Protein AF-A0A966WRR0-F1 (afdb_monomer_lite)

pLDDT: mean 92.52, std 10.16, range [35.38, 98.44]

Secondary structure (DSSP, 8-state):
-PPPHHHHHHHHHHHIIIIIHHHS-TT-HHHHHHHHHHHHHHHHHHHHHHHHHHHHHHHHHHHHHHHTT----BSHHHHHHHHHHHHHHHSPPSSHHHHHHHHHHHHHHHHHHHHHHB-HHHHHHHHHHHHHTT-

Sequence (135 aa):
MSPDFDLRLDSMRRAMTNVVLPAIDPADSLAIEQASLVVAHLSMMLQQWDRIGDYARLCVAELGAVVARLDPRGGPLTLAAANDLCATMAAPAASPNKAFRNAMAALEELVRAAEVDGDRAFRTDLRREVLLHAN

Structure (mmCIF, N/CA/C/O backbone):
data_AF-A0A966WRR0-F1
#
_entry.id   AF-A0A966WRR0-F1
#
loop_
_atom_site.group_PDB
_atom_site.id
_atom_site.type_symbol
_atom_site.label_atom_id
_atom_site.label_alt_id
_atom_site.label_comp_id
_atom_site.label_asym_id
_atom_site.label_entity_id
_atom_site.label_seq_id
_atom_site.pdbx_PDB_ins_code
_atom_site.Cartn_x
_atom_site.Cartn_y
_atom_site.Cartn_z
_atom_site.occupancy
_atom_site.B_iso_or_equiv
_atom_site.auth_seq_id
_atom_site.auth_comp_id
_atom_site.auth_asym_id
_atom_site.auth_atom_id
_atom_site.pdbx_PDB_model_num
ATOM 1 N N . MET A 1 1 ? -10.845 22.656 9.619 1.00 43.41 1 MET A N 1
ATOM 2 C CA . MET A 1 1 ? -10.021 21.898 10.582 1.00 43.41 1 MET A CA 1
ATOM 3 C C . MET A 1 1 ? -10.656 20.537 10.776 1.00 43.41 1 MET A C 1
ATOM 5 O O . MET A 1 1 ? -11.614 20.425 11.528 1.00 43.41 1 MET A O 1
ATOM 9 N N . SER A 1 2 ? -10.185 19.528 10.051 1.00 47.88 2 SER A N 1
ATOM 10 C CA . SER A 1 2 ? -10.576 18.150 10.345 1.00 47.88 2 SER A CA 1
ATOM 11 C C . SER A 1 2 ? -9.720 17.682 11.522 1.00 47.88 2 SER A C 1
ATOM 13 O O . SER A 1 2 ? -8.503 17.843 11.436 1.00 47.88 2 SER A O 1
ATOM 15 N N . PRO A 1 3 ? -10.311 17.193 12.627 1.00 69.56 3 PRO A N 1
ATOM 16 C CA . PRO A 1 3 ? -9.533 16.676 13.744 1.00 69.56 3 PRO A CA 1
ATOM 17 C C . PRO A 1 3 ? -8.618 15.551 13.266 1.00 69.56 3 PRO A C 1
ATOM 19 O O . PRO A 1 3 ? -8.991 14.790 12.364 1.00 69.56 3 PRO A O 1
ATOM 22 N N . ASP A 1 4 ? -7.432 15.483 13.869 1.00 81.81 4 ASP A N 1
ATOM 23 C CA . ASP A 1 4 ? -6.428 14.478 13.537 1.00 81.81 4 ASP A CA 1
ATOM 24 C C . ASP A 1 4 ? -7.016 13.067 13.678 1.00 81.81 4 ASP A C 1
ATOM 26 O O . ASP A 1 4 ? -7.890 12.818 14.517 1.00 81.81 4 ASP A O 1
ATOM 30 N N . PHE A 1 5 ? -6.591 12.151 12.816 1.00 84.88 5 PHE A N 1
ATOM 31 C CA . PHE A 1 5 ? -7.189 10.824 12.722 1.00 84.88 5 PHE A CA 1
ATOM 32 C C . PHE A 1 5 ? -7.017 10.035 14.026 1.00 84.88 5 PHE A C 1
ATOM 34 O O . PHE A 1 5 ? -7.968 9.389 14.469 1.00 84.88 5 PHE A O 1
ATOM 41 N N . ASP A 1 6 ? -5.880 10.202 14.704 1.00 87.75 6 ASP A N 1
ATOM 42 C CA . ASP A 1 6 ? -5.616 9.616 16.022 1.00 87.75 6 ASP A CA 1
ATOM 43 C C . ASP A 1 6 ? -6.605 10.105 17.073 1.00 87.75 6 ASP A C 1
ATOM 45 O O . ASP A 1 6 ? -7.183 9.317 17.822 1.00 87.75 6 ASP A O 1
ATOM 49 N N . LEU A 1 7 ? -6.881 11.410 17.081 1.00 89.81 7 LEU A N 1
ATOM 50 C CA . LEU A 1 7 ? -7.850 11.995 18.000 1.00 89.81 7 LEU A CA 1
ATOM 51 C C . LEU A 1 7 ? -9.261 11.456 17.733 1.00 89.81 7 LEU A C 1
ATOM 53 O O . LEU A 1 7 ? -10.021 11.205 18.669 1.00 89.81 7 LEU A O 1
ATOM 57 N N . ARG A 1 8 ? -9.617 11.248 16.460 1.00 92.94 8 ARG A N 1
ATOM 58 C CA . ARG A 1 8 ? -10.909 10.661 16.079 1.00 92.94 8 ARG A CA 1
ATOM 59 C C . ARG A 1 8 ? -11.014 9.204 16.526 1.00 92.94 8 ARG A C 1
ATOM 61 O O . ARG A 1 8 ? -12.045 8.834 17.085 1.00 92.94 8 ARG A O 1
ATOM 68 N N . LEU A 1 9 ? -9.980 8.392 16.304 1.00 94.00 9 LEU A N 1
ATOM 69 C CA . LEU A 1 9 ? -9.956 6.992 16.731 1.00 94.00 9 LEU A CA 1
ATOM 70 C C . LEU A 1 9 ? -9.969 6.854 18.258 1.00 94.00 9 LEU A C 1
ATOM 72 O O . LEU A 1 9 ? -10.742 6.052 18.782 1.00 94.00 9 LEU A O 1
ATOM 76 N N . ASP A 1 10 ? -9.186 7.656 18.985 1.00 94.50 10 ASP A N 1
ATOM 77 C CA . ASP A 1 10 ? -9.193 7.634 20.453 1.00 94.50 10 ASP A CA 1
ATOM 78 C C . ASP A 1 10 ? -10.541 8.103 21.011 1.00 94.50 10 ASP A C 1
ATOM 80 O O . ASP A 1 10 ? -11.066 7.502 21.948 1.00 94.50 10 ASP A O 1
ATOM 84 N N . SER A 1 11 ? -11.164 9.111 20.392 1.00 96.06 11 SER A N 1
ATOM 85 C CA . SER A 1 11 ? -12.521 9.538 20.744 1.00 96.06 11 SER A CA 1
ATOM 86 C C . SER A 1 11 ? -13.545 8.413 20.548 1.00 96.06 11 SER A C 1
ATOM 88 O O . SER A 1 11 ? -14.317 8.134 21.467 1.00 96.06 11 SER A O 1
ATOM 90 N N . MET A 1 12 ? -13.513 7.715 19.405 1.00 97.50 12 MET A N 1
ATOM 91 C CA . MET A 1 12 ? -14.378 6.555 19.145 1.00 97.50 12 MET A CA 1
ATOM 92 C C . MET A 1 12 ? -14.143 5.434 20.161 1.00 97.50 12 MET A C 1
ATOM 94 O O . MET A 1 12 ? -15.101 4.892 20.712 1.00 97.50 12 MET A O 1
ATOM 98 N N . ARG A 1 13 ? -12.879 5.122 20.471 1.00 97.38 13 ARG A N 1
ATOM 99 C CA . ARG A 1 13 ? -12.519 4.107 21.470 1.00 97.38 13 ARG A CA 1
ATOM 100 C C . ARG A 1 13 ? -13.071 4.467 22.849 1.00 97.38 13 ARG A C 1
ATOM 102 O O . ARG A 1 13 ? -13.704 3.630 23.482 1.00 97.38 13 ARG A O 1
ATOM 109 N N . ARG A 1 14 ? -12.897 5.716 23.296 1.00 97.38 14 ARG A N 1
ATOM 110 C CA . ARG A 1 14 ? -13.445 6.198 24.576 1.00 97.38 14 ARG A CA 1
ATOM 111 C C . ARG A 1 14 ? -14.967 6.150 24.605 1.00 97.38 14 ARG A C 1
ATOM 113 O O . ARG A 1 14 ? -15.520 5.750 25.621 1.00 97.38 14 ARG A O 1
ATOM 120 N N . ALA A 1 15 ? -15.641 6.534 23.522 1.00 98.25 15 ALA A N 1
ATOM 121 C CA . ALA A 1 15 ? -17.097 6.438 23.436 1.00 98.25 15 ALA A CA 1
ATOM 122 C C . ALA A 1 15 ? -17.562 4.979 23.572 1.00 98.25 15 ALA A C 1
ATOM 124 O O . ALA A 1 15 ? -18.466 4.691 24.356 1.00 98.25 15 ALA A O 1
ATOM 125 N N . MET A 1 16 ? -16.892 4.049 22.888 1.00 98.19 16 MET A N 1
ATOM 126 C CA . MET A 1 16 ? -17.193 2.624 23.002 1.00 98.19 16 MET A CA 1
ATOM 127 C C . MET A 1 16 ? -16.968 2.094 24.422 1.00 98.19 16 MET A C 1
ATOM 129 O O . MET A 1 16 ? -17.849 1.443 24.968 1.00 98.19 16 MET A O 1
ATOM 133 N N . THR A 1 17 ? -15.827 2.398 25.044 1.00 97.56 17 THR A N 1
ATOM 134 C CA . THR A 1 17 ? -15.473 1.886 26.379 1.00 97.56 17 THR A CA 1
ATOM 135 C C . THR A 1 17 ? -16.280 2.524 27.508 1.00 97.56 17 THR A C 1
ATOM 137 O O . THR A 1 17 ? -16.666 1.831 28.443 1.00 97.56 17 THR A O 1
ATOM 140 N N . ASN A 1 18 ? -16.530 3.832 27.441 1.00 98.06 18 ASN A N 1
ATOM 141 C CA . ASN A 1 18 ? -17.080 4.587 28.569 1.00 98.06 18 ASN A CA 1
ATOM 142 C C . ASN A 1 18 ? -18.591 4.810 28.473 1.00 98.06 18 ASN A C 1
ATOM 144 O O . ASN A 1 18 ? -19.203 5.159 29.477 1.00 98.06 18 ASN A O 1
ATOM 148 N N . VAL A 1 19 ? -19.181 4.675 27.281 1.00 98.12 19 VAL A N 1
ATOM 149 C CA . VAL A 1 19 ? -20.605 4.970 27.054 1.00 98.12 19 VAL A CA 1
ATOM 150 C C . VAL A 1 19 ? -21.334 3.763 26.488 1.00 98.12 19 VAL A C 1
ATOM 152 O O . VAL A 1 19 ? -22.317 3.333 27.076 1.00 98.12 19 VAL A O 1
ATOM 155 N N . VAL A 1 20 ? -20.859 3.201 25.374 1.0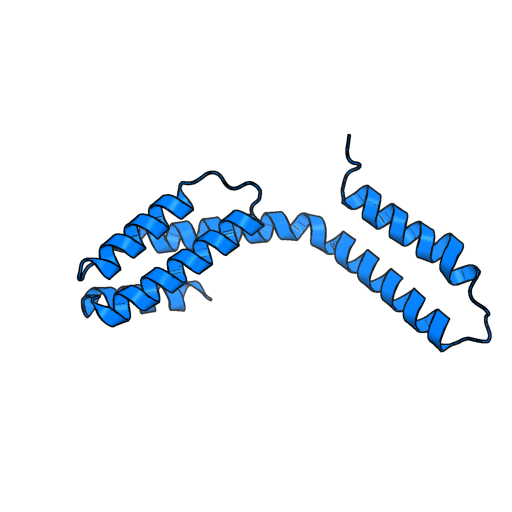0 97.88 20 VAL A N 1
ATOM 156 C CA . VAL A 1 20 ? -21.597 2.137 24.675 1.00 97.88 20 VAL A CA 1
ATOM 157 C C . VAL A 1 20 ? -21.536 0.825 25.446 1.00 97.88 20 VAL A C 1
ATOM 159 O O . VAL A 1 20 ? -22.579 0.310 25.820 1.00 97.88 20 VAL A O 1
ATOM 162 N N . LEU A 1 21 ? -20.337 0.306 25.728 1.00 97.19 21 LEU A N 1
ATOM 163 C CA . LEU A 1 21 ? -20.158 -0.980 26.404 1.00 97.19 21 LEU A CA 1
ATOM 164 C C . LEU A 1 21 ? -20.870 -1.031 27.774 1.00 97.19 21 LEU A C 1
ATOM 166 O O . LEU A 1 21 ? -21.563 -2.013 28.019 1.00 97.19 21 LEU A O 1
ATOM 170 N N . PRO A 1 22 ? -20.800 0.007 28.638 1.00 97.81 22 PRO A N 1
ATOM 171 C CA . PRO A 1 22 ? -21.520 0.005 29.915 1.00 97.81 22 PRO A CA 1
ATOM 172 C C . PRO A 1 22 ? -23.046 0.122 29.789 1.00 97.81 22 PRO A C 1
ATOM 174 O O . PRO A 1 22 ? -23.747 -0.153 30.757 1.00 97.81 22 PRO A O 1
ATOM 177 N N . ALA A 1 23 ? -23.560 0.570 28.639 1.00 98.12 23 ALA A N 1
ATOM 178 C CA . ALA A 1 23 ? -24.994 0.717 28.391 1.00 98.12 23 ALA A CA 1
ATOM 179 C C . ALA A 1 23 ? -25.640 -0.541 27.781 1.00 98.12 23 ALA A C 1
ATOM 181 O O . ALA A 1 23 ? -26.862 -0.577 27.635 1.00 98.12 23 ALA A O 1
ATOM 182 N N . ILE A 1 24 ? -24.847 -1.551 27.406 1.00 97.69 24 ILE A N 1
ATOM 183 C CA . ILE A 1 24 ? -25.353 -2.832 26.901 1.00 97.69 24 ILE A CA 1
ATOM 184 C C . ILE A 1 24 ? -25.954 -3.628 28.064 1.00 97.69 24 ILE A C 1
ATOM 186 O O . ILE A 1 24 ? -25.402 -3.642 29.165 1.00 97.69 24 ILE A O 1
ATOM 190 N N . ASP A 1 25 ? -27.083 -4.294 27.813 1.00 98.19 25 ASP A N 1
ATOM 191 C CA . ASP A 1 25 ? -27.696 -5.201 28.783 1.00 98.19 25 ASP A CA 1
ATOM 192 C C . ASP A 1 25 ? -26.679 -6.286 29.197 1.00 98.19 25 ASP A C 1
ATOM 194 O O . ASP A 1 25 ? -26.187 -7.011 28.327 1.00 98.19 25 ASP A O 1
ATOM 198 N N . PRO A 1 26 ? -26.357 -6.439 30.498 1.00 96.56 26 PRO A N 1
ATOM 199 C CA . PRO A 1 26 ? -25.408 -7.448 30.963 1.00 96.56 26 PRO A CA 1
ATOM 200 C C . PRO A 1 26 ? -25.818 -8.893 30.630 1.00 96.56 26 PRO A C 1
ATOM 202 O O . PRO A 1 26 ? -24.967 -9.782 30.672 1.00 96.56 26 PRO A O 1
ATOM 205 N N . ALA A 1 27 ? -27.094 -9.150 30.320 1.00 98.06 27 ALA A N 1
ATOM 206 C CA . ALA A 1 27 ? -27.573 -10.461 29.889 1.00 98.06 27 ALA A CA 1
ATOM 207 C C . ALA A 1 27 ? -27.312 -10.754 28.398 1.00 98.06 27 ALA A C 1
ATOM 209 O O . ALA A 1 27 ? -27.350 -11.919 27.995 1.00 98.06 27 ALA A O 1
ATOM 210 N N . ASP A 1 28 ? -27.023 -9.736 27.580 1.00 98.19 28 ASP A N 1
ATOM 211 C CA . ASP A 1 28 ? -26.726 -9.892 26.154 1.00 98.19 28 ASP A CA 1
ATOM 212 C C . ASP A 1 28 ? -25.220 -10.097 25.930 1.00 98.19 28 ASP A C 1
ATOM 214 O O . ASP A 1 28 ? -24.462 -9.191 25.565 1.00 98.19 28 ASP A O 1
ATOM 218 N N . SER A 1 29 ? -24.770 -11.329 26.174 1.00 97.31 29 SER A N 1
ATOM 219 C CA . SER A 1 29 ? -23.359 -11.706 26.047 1.00 97.31 29 SER A CA 1
ATOM 220 C C . SER A 1 29 ? -22.800 -11.486 24.639 1.00 97.31 29 SER A C 1
ATOM 222 O O . SER A 1 29 ? -21.634 -11.114 24.501 1.00 97.31 29 SER A O 1
ATOM 224 N N . LEU A 1 30 ? -23.625 -11.658 23.602 1.00 98.19 30 LEU A N 1
ATOM 225 C CA . LEU A 1 30 ? -23.213 -11.456 22.217 1.00 98.19 30 LEU A CA 1
ATOM 226 C C . LEU A 1 30 ? -22.929 -9.976 21.948 1.00 98.19 30 LEU A C 1
ATOM 228 O O . LEU A 1 30 ? -21.885 -9.647 21.383 1.00 98.19 30 LEU A O 1
ATOM 232 N N . ALA A 1 31 ? -23.816 -9.073 22.371 1.00 98.12 31 ALA A N 1
ATOM 233 C CA . ALA A 1 31 ? -23.606 -7.638 22.194 1.00 98.12 31 ALA A CA 1
ATOM 234 C C . ALA A 1 31 ? -22.340 -7.148 22.920 1.00 98.12 31 ALA A C 1
ATOM 236 O O . ALA A 1 31 ? -21.563 -6.373 22.353 1.00 98.12 31 ALA A O 1
ATOM 237 N N . ILE A 1 32 ? -22.088 -7.642 24.137 1.00 98.31 32 ILE A N 1
ATOM 238 C CA . ILE A 1 32 ? -20.877 -7.326 24.911 1.00 98.31 32 ILE A CA 1
ATOM 239 C C . ILE A 1 32 ? -19.616 -7.792 24.178 1.00 98.31 32 ILE A C 1
ATOM 241 O O . ILE A 1 32 ? -18.637 -7.041 24.087 1.00 98.31 32 ILE A O 1
ATOM 245 N N . GLU A 1 33 ? -19.629 -9.010 23.634 1.00 98.31 33 GLU A N 1
ATOM 246 C CA . GLU A 1 33 ? -18.500 -9.564 22.887 1.00 98.31 33 GLU A CA 1
ATOM 247 C C . GLU A 1 33 ? -18.213 -8.734 21.629 1.00 98.31 33 GLU A C 1
ATOM 249 O O . GLU A 1 33 ? -17.077 -8.304 21.417 1.00 98.31 33 GLU A O 1
ATOM 254 N N . GLN A 1 34 ? -19.243 -8.422 20.835 1.00 98.44 34 GLN A N 1
ATOM 255 C CA . GLN A 1 34 ? -19.084 -7.622 19.618 1.00 98.44 34 GLN A CA 1
ATOM 256 C C . GLN A 1 34 ? -18.575 -6.207 19.923 1.00 98.44 34 GLN A C 1
ATOM 258 O O . GLN A 1 34 ? -17.660 -5.715 19.259 1.00 98.44 34 GLN A O 1
ATOM 263 N N . ALA A 1 35 ? -19.101 -5.553 20.962 1.00 98.19 35 ALA A N 1
ATOM 264 C CA . ALA A 1 35 ? -18.620 -4.238 21.375 1.00 98.19 35 ALA A CA 1
ATOM 265 C C . ALA A 1 35 ? -17.161 -4.280 21.866 1.00 98.19 35 ALA A C 1
ATOM 267 O O . ALA A 1 35 ? -16.372 -3.386 21.543 1.00 98.19 35 ALA A O 1
ATOM 268 N N . SER A 1 36 ? -16.773 -5.337 22.583 1.00 97.62 36 SER A N 1
ATOM 269 C CA . SER A 1 36 ? -15.388 -5.552 23.018 1.00 97.62 36 SER A CA 1
ATOM 270 C C . SER A 1 36 ? -14.439 -5.768 21.834 1.00 97.62 36 SER A C 1
ATOM 272 O O . SER A 1 36 ? -13.349 -5.192 21.811 1.00 97.62 36 SER A O 1
ATOM 274 N N . LEU A 1 37 ? -14.861 -6.518 20.808 1.00 98.25 37 LEU A N 1
ATOM 275 C CA . LEU A 1 37 ? -14.099 -6.685 19.565 1.00 98.25 37 LEU A CA 1
ATOM 276 C C . LEU A 1 37 ? -13.886 -5.349 18.846 1.00 98.25 37 LEU A C 1
ATOM 278 O O . LEU A 1 37 ? -12.771 -5.047 18.420 1.00 98.25 37 LEU A O 1
ATOM 282 N N . VAL A 1 38 ? -14.914 -4.500 18.767 1.00 98.25 38 VAL A N 1
ATOM 283 C CA . VAL A 1 38 ? -14.781 -3.155 18.184 1.00 98.25 38 VAL A CA 1
ATOM 284 C C . VAL A 1 38 ? -13.756 -2.315 18.957 1.00 98.25 38 VAL A C 1
ATOM 286 O O . VAL A 1 38 ? -12.902 -1.678 18.338 1.00 98.25 38 VAL A O 1
ATOM 289 N N . VAL A 1 39 ? -13.773 -2.342 20.297 1.00 98.00 39 VAL A N 1
ATOM 290 C CA . VAL A 1 39 ? -12.761 -1.658 21.129 1.00 98.00 39 VAL A CA 1
ATOM 291 C C . VAL A 1 39 ? -11.350 -2.182 20.837 1.00 98.00 39 VAL A C 1
ATOM 293 O O . VAL A 1 39 ? -10.411 -1.383 20.712 1.00 98.00 39 VAL A O 1
ATOM 296 N N . ALA A 1 40 ? -11.188 -3.499 20.693 1.00 97.81 40 ALA A N 1
ATOM 297 C CA . ALA A 1 40 ? -9.907 -4.110 20.350 1.00 97.81 40 ALA A CA 1
ATOM 298 C C . ALA A 1 40 ? -9.417 -3.645 18.968 1.00 97.81 40 ALA A C 1
ATOM 300 O O . ALA A 1 40 ? -8.271 -3.213 18.834 1.00 97.81 40 ALA A O 1
ATOM 301 N N . HIS A 1 41 ? -10.292 -3.629 17.959 1.00 97.56 41 HIS A N 1
ATOM 302 C CA . HIS A 1 41 ? -9.955 -3.153 16.618 1.00 97.56 41 HIS A CA 1
ATOM 303 C C . HIS A 1 41 ? -9.577 -1.669 16.590 1.00 97.56 41 HIS A C 1
ATOM 305 O O . HIS A 1 41 ? -8.579 -1.312 15.967 1.00 97.56 41 HIS A O 1
ATOM 311 N N . LEU A 1 42 ? -10.315 -0.804 17.294 1.00 96.81 42 LEU A N 1
ATOM 312 C CA . LEU A 1 42 ? -9.970 0.619 17.427 1.00 96.81 42 LEU A CA 1
ATOM 313 C C . LEU A 1 42 ? -8.601 0.812 18.090 1.00 96.81 42 LEU A C 1
ATOM 315 O O . LEU A 1 42 ? -7.815 1.652 17.655 1.00 96.81 42 LEU A O 1
ATOM 319 N N . SER A 1 43 ? -8.287 0.001 19.102 1.00 95.06 43 SER A N 1
ATOM 320 C CA . SER A 1 43 ? -6.981 0.035 19.768 1.00 95.06 43 SER A CA 1
ATOM 321 C C . SER A 1 43 ? -5.850 -0.416 18.841 1.00 95.06 43 SER A C 1
ATOM 323 O O . SER A 1 43 ? -4.786 0.198 18.835 1.00 95.06 43 SER A O 1
ATOM 325 N N . MET A 1 44 ? -6.081 -1.449 18.028 1.00 95.12 44 MET A N 1
ATOM 326 C CA . MET A 1 44 ? -5.109 -1.913 17.036 1.00 95.12 44 MET A CA 1
ATOM 327 C C . MET A 1 44 ? -4.879 -0.865 15.941 1.00 95.12 44 MET A C 1
ATOM 329 O O . MET A 1 44 ? -3.734 -0.583 15.602 1.00 95.12 44 MET A O 1
ATOM 333 N N . MET A 1 45 ? -5.949 -0.240 15.435 1.00 93.81 45 MET A N 1
ATOM 334 C CA . MET A 1 45 ? -5.849 0.827 14.435 1.00 93.81 45 MET A CA 1
ATOM 335 C C . MET A 1 45 ? -5.025 2.013 14.950 1.00 93.81 45 MET A C 1
ATOM 337 O O . MET A 1 45 ? -4.158 2.490 14.226 1.00 93.81 45 MET A O 1
ATOM 341 N N . LEU A 1 46 ? -5.219 2.433 16.207 1.00 91.06 46 LEU A N 1
ATOM 342 C CA . LEU A 1 46 ? -4.401 3.478 16.843 1.00 91.06 46 LEU A CA 1
ATOM 343 C C . LEU A 1 46 ? -2.909 3.123 16.899 1.00 91.06 46 LEU A C 1
ATOM 345 O O . LEU A 1 46 ? -2.069 3.992 16.718 1.00 91.06 46 LEU A O 1
ATOM 349 N N . GLN A 1 47 ? -2.567 1.854 17.137 1.00 90.38 47 GLN A N 1
ATOM 350 C CA . GLN A 1 47 ? -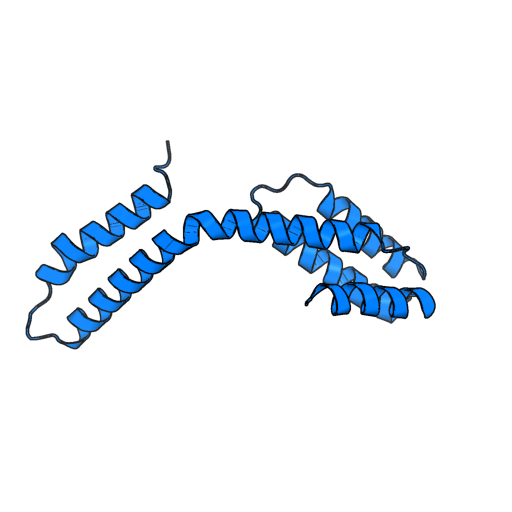1.169 1.402 17.200 1.00 90.38 47 GLN A CA 1
ATOM 351 C C . GLN A 1 47 ? -0.503 1.250 15.826 1.00 90.38 47 GLN A C 1
ATOM 353 O O . GLN A 1 47 ? 0.717 1.086 15.748 1.00 90.38 47 GLN A O 1
ATOM 358 N N . GLN A 1 48 ? -1.296 1.184 14.758 1.00 88.94 48 GLN A N 1
ATOM 359 C CA . GLN A 1 48 ? -0.815 0.950 13.397 1.00 88.94 48 GLN A CA 1
ATOM 360 C C . GLN A 1 48 ? -0.834 2.216 12.543 1.00 88.94 48 GLN A C 1
ATOM 362 O O . GLN A 1 48 ? -0.092 2.288 11.564 1.00 88.94 48 GLN A O 1
ATOM 367 N N . TRP A 1 49 ? -1.691 3.186 12.870 1.00 84.56 49 TRP A N 1
ATOM 368 C CA . TRP A 1 49 ? -1.968 4.339 12.018 1.00 84.56 49 TRP A CA 1
ATOM 369 C C 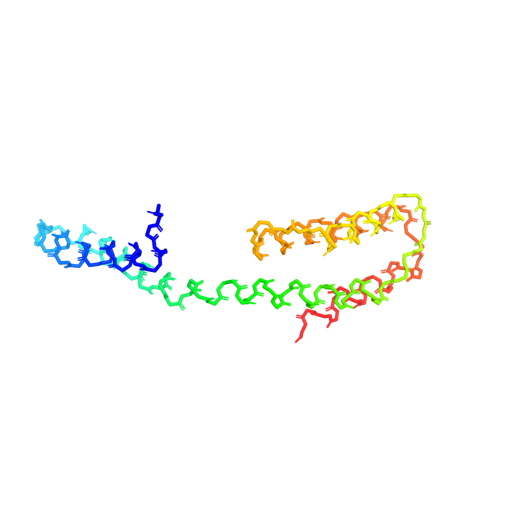. TRP A 1 49 ? -0.716 5.144 11.655 1.00 84.56 49 TRP A C 1
ATOM 371 O O . TRP A 1 49 ? -0.499 5.443 10.478 1.00 84.56 49 TRP A O 1
ATOM 381 N N . ASP A 1 50 ? 0.130 5.429 12.642 1.00 79.12 50 ASP A N 1
ATOM 382 C CA . ASP A 1 50 ? 1.398 6.139 12.473 1.00 79.12 50 ASP A CA 1
ATOM 383 C C . ASP A 1 50 ? 2.365 5.380 11.548 1.00 79.12 50 ASP A C 1
ATOM 385 O O . ASP A 1 50 ? 2.984 5.966 10.656 1.00 79.12 50 ASP A O 1
ATOM 389 N N . ARG A 1 51 ? 2.417 4.052 11.679 1.00 85.69 51 ARG A N 1
ATOM 390 C CA . ARG A 1 51 ? 3.337 3.187 10.926 1.00 85.69 51 ARG A CA 1
ATOM 391 C C . ARG A 1 51 ? 2.919 2.924 9.487 1.00 85.69 51 ARG A C 1
ATOM 393 O O . ARG A 1 51 ? 3.784 2.668 8.654 1.00 85.69 51 ARG A O 1
ATOM 400 N N . ILE A 1 52 ? 1.628 2.979 9.158 1.00 83.94 52 ILE A N 1
ATOM 401 C CA . ILE A 1 52 ? 1.150 2.699 7.790 1.00 83.94 52 ILE A CA 1
ATOM 402 C C . ILE A 1 52 ? 1.766 3.685 6.787 1.00 83.94 52 ILE A C 1
ATOM 404 O O . ILE A 1 52 ? 2.168 3.295 5.689 1.00 83.94 52 ILE A O 1
ATOM 408 N N . GLY A 1 53 ? 1.862 4.963 7.163 1.00 85.50 53 GLY A N 1
ATOM 409 C CA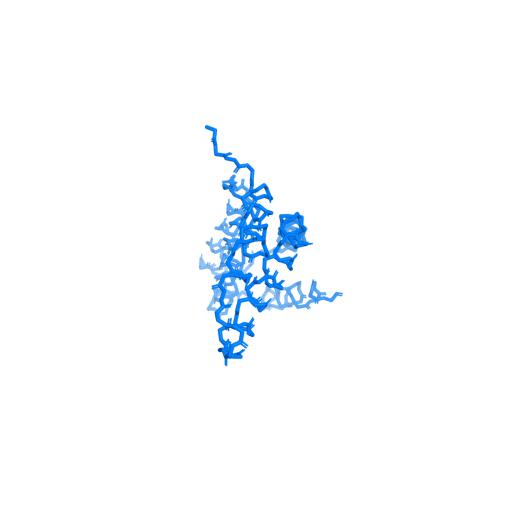 . GLY A 1 53 ? 2.474 5.985 6.316 1.00 85.50 53 GLY A CA 1
ATOM 410 C C . GLY A 1 53 ? 3.971 5.756 6.103 1.00 85.50 53 GLY A C 1
ATOM 411 O O . GLY A 1 53 ? 4.450 5.902 4.978 1.00 85.50 53 GLY A O 1
ATOM 412 N N . ASP A 1 54 ? 4.690 5.385 7.164 1.00 88.44 54 ASP A N 1
ATOM 413 C CA . ASP A 1 54 ? 6.120 5.060 7.108 1.00 88.44 54 ASP A CA 1
ATOM 414 C C . ASP A 1 54 ? 6.393 3.823 6.262 1.00 88.44 54 ASP A C 1
ATOM 416 O O . ASP A 1 54 ? 7.251 3.860 5.383 1.00 88.44 54 ASP A O 1
ATOM 420 N N . TYR A 1 55 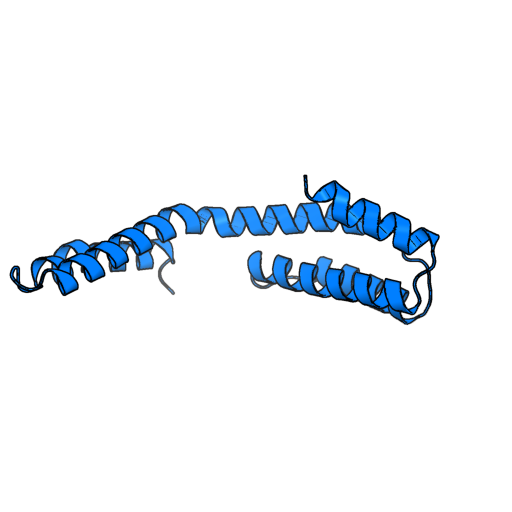? 5.614 2.763 6.466 1.00 88.56 55 TYR A N 1
ATOM 421 C CA . TYR A 1 55 ? 5.716 1.538 5.686 1.00 88.56 55 TYR A CA 1
ATOM 422 C C . TYR A 1 55 ? 5.526 1.814 4.192 1.00 88.56 55 TYR A C 1
ATOM 424 O O . TYR A 1 55 ? 6.372 1.454 3.382 1.00 88.56 55 TYR A O 1
ATOM 432 N N . ALA A 1 56 ? 4.473 2.543 3.812 1.00 90.12 56 ALA A N 1
ATOM 433 C CA . ALA A 1 56 ? 4.246 2.863 2.406 1.00 90.12 56 ALA A CA 1
ATOM 434 C C . ALA A 1 56 ? 5.344 3.756 1.806 1.00 90.12 56 ALA A C 1
ATOM 436 O O . ALA A 1 56 ? 5.677 3.599 0.633 1.00 90.12 56 ALA A O 1
ATOM 437 N N . ARG A 1 57 ? 5.934 4.676 2.585 1.00 91.62 57 ARG A N 1
ATOM 438 C CA . ARG A 1 57 ? 7.107 5.449 2.141 1.00 91.62 57 ARG A CA 1
ATOM 439 C C . ARG A 1 57 ? 8.313 4.549 1.898 1.00 91.62 57 ARG A C 1
ATOM 441 O O . ARG A 1 57 ? 8.969 4.707 0.871 1.00 91.62 57 ARG A O 1
ATOM 448 N N . LEU A 1 58 ? 8.582 3.622 2.817 1.00 93.50 58 LEU A N 1
ATOM 449 C CA . LEU A 1 58 ? 9.668 2.657 2.692 1.00 93.50 58 LEU A CA 1
ATOM 450 C C . LEU A 1 58 ? 9.491 1.804 1.432 1.00 93.50 58 LEU A C 1
ATOM 452 O O . LEU A 1 58 ? 10.392 1.767 0.601 1.00 93.50 58 LEU A O 1
ATOM 456 N N . CYS A 1 59 ? 8.302 1.235 1.221 1.00 92.94 59 CYS A N 1
ATOM 457 C CA . CYS A 1 59 ? 8.033 0.410 0.045 1.00 92.94 59 CYS A CA 1
ATOM 458 C C . CYS A 1 59 ? 8.155 1.191 -1.272 1.00 92.94 59 CYS A C 1
ATOM 460 O O . CYS A 1 59 ? 8.649 0.658 -2.262 1.00 92.94 59 CYS A O 1
ATOM 462 N N . VAL A 1 60 ? 7.738 2.464 -1.311 1.00 93.69 60 VAL A N 1
ATOM 463 C CA . VAL A 1 60 ? 7.949 3.320 -2.494 1.00 93.69 60 VAL A CA 1
ATOM 464 C C . VAL A 1 60 ? 9.438 3.570 -2.731 1.00 93.69 60 VAL A C 1
ATOM 466 O O . VAL A 1 60 ? 9.881 3.525 -3.876 1.00 93.69 60 VAL A O 1
ATOM 469 N N . ALA A 1 61 ? 10.221 3.814 -1.679 1.00 94.06 61 ALA A N 1
ATOM 470 C CA . ALA A 1 61 ? 11.661 4.018 -1.804 1.00 94.06 61 ALA A CA 1
ATOM 471 C C . ALA A 1 61 ? 12.378 2.753 -2.314 1.00 94.06 61 ALA A C 1
ATOM 473 O O . ALA A 1 61 ? 13.193 2.838 -3.234 1.00 94.06 61 ALA A O 1
ATOM 474 N N . GLU A 1 62 ? 12.035 1.583 -1.774 1.00 92.94 62 GLU A N 1
ATOM 475 C CA . GLU A 1 62 ? 12.568 0.285 -2.209 1.00 92.94 62 GLU A CA 1
ATOM 476 C C . GLU A 1 62 ? 12.208 -0.014 -3.666 1.00 92.94 62 GLU A C 1
ATOM 478 O O . GLU A 1 62 ? 13.080 -0.361 -4.466 1.00 92.94 62 GLU A O 1
ATOM 483 N N . LEU A 1 63 ? 10.947 0.208 -4.044 1.00 93.06 63 LEU A N 1
ATOM 484 C CA . LEU A 1 63 ? 10.502 0.060 -5.425 1.00 93.06 63 LEU A CA 1
ATOM 485 C C . LEU A 1 63 ? 11.223 1.041 -6.360 1.00 93.06 63 LEU A C 1
ATOM 487 O O . LEU A 1 63 ? 11.626 0.660 -7.454 1.00 93.06 63 LEU A O 1
ATOM 491 N N . GLY A 1 64 ? 11.469 2.278 -5.924 1.00 94.19 64 GLY A N 1
ATOM 492 C CA . GLY A 1 64 ? 12.284 3.239 -6.671 1.00 94.19 64 GLY A CA 1
ATOM 493 C C . GLY A 1 64 ? 13.702 2.739 -6.923 1.00 94.19 64 GLY A C 1
ATOM 494 O O . GLY A 1 64 ? 14.208 2.869 -8.037 1.00 94.19 64 GLY A O 1
ATOM 495 N N . ALA A 1 65 ? 14.320 2.097 -5.930 1.00 93.25 65 ALA A N 1
ATOM 496 C CA . ALA A 1 65 ? 15.629 1.481 -6.100 1.00 93.25 65 ALA A CA 1
ATOM 497 C C . ALA A 1 65 ? 15.598 0.312 -7.100 1.00 93.25 65 ALA A C 1
ATOM 499 O O . ALA A 1 65 ? 16.550 0.156 -7.861 1.00 93.25 65 ALA A O 1
ATOM 500 N N . VAL A 1 66 ? 14.527 -0.492 -7.116 1.00 92.06 66 VAL A N 1
ATOM 501 C CA . VAL A 1 66 ? 14.315 -1.551 -8.122 1.00 92.06 66 VAL A CA 1
ATOM 502 C C . VAL A 1 66 ? 14.196 -0.950 -9.519 1.00 92.06 66 VAL A C 1
ATOM 504 O O . VAL A 1 66 ? 14.960 -1.322 -10.406 1.00 92.06 66 VAL A O 1
ATOM 507 N N . VAL A 1 67 ? 13.302 0.024 -9.703 1.00 93.38 67 VAL A N 1
ATOM 508 C CA . VAL A 1 67 ? 13.063 0.678 -10.999 1.00 93.38 67 VAL A CA 1
ATOM 509 C C . VAL A 1 67 ? 14.339 1.316 -11.548 1.00 93.38 67 VAL A C 1
ATOM 511 O O . VAL A 1 67 ? 14.626 1.171 -12.730 1.00 93.38 67 VAL A O 1
ATOM 514 N N . ALA A 1 68 ? 15.154 1.943 -10.695 1.00 93.06 68 ALA A N 1
ATOM 515 C CA . ALA A 1 68 ? 16.414 2.566 -11.101 1.00 93.06 68 ALA A CA 1
ATOM 516 C C . ALA A 1 68 ? 17.474 1.580 -11.634 1.00 93.06 68 ALA A C 1
ATOM 518 O O . ALA A 1 68 ? 18.424 2.010 -12.287 1.00 93.06 68 ALA A O 1
ATOM 519 N N . ARG A 1 69 ? 17.348 0.276 -11.347 1.00 92.94 69 ARG A N 1
ATOM 520 C CA . ARG A 1 69 ? 18.253 -0.773 -11.853 1.00 92.94 69 ARG A CA 1
ATOM 521 C C . ARG A 1 69 ? 17.727 -1.482 -13.097 1.00 92.94 69 ARG A C 1
ATOM 523 O O . ARG A 1 69 ? 18.458 -2.279 -13.684 1.00 92.94 69 ARG A O 1
ATOM 530 N N . LEU A 1 70 ? 16.482 -1.224 -13.491 1.00 93.12 70 LEU A N 1
ATOM 531 C CA . LEU A 1 70 ? 15.919 -1.787 -14.710 1.00 93.12 70 LEU A CA 1
ATOM 532 C C . LEU A 1 70 ? 16.464 -1.035 -15.926 1.00 93.12 70 LEU A C 1
ATOM 534 O O . LEU A 1 70 ? 16.496 0.192 -15.952 1.00 93.12 70 LEU A O 1
ATOM 538 N N . ASP A 1 71 ? 16.839 -1.790 -16.954 1.00 96.00 71 ASP A N 1
ATOM 539 C CA . ASP A 1 71 ? 17.153 -1.277 -18.286 1.00 96.00 71 ASP A CA 1
ATOM 540 C C . ASP A 1 71 ? 16.127 -1.865 -19.268 1.00 96.00 71 ASP A C 1
ATOM 542 O O . ASP A 1 71 ? 16.318 -2.992 -19.742 1.00 96.00 71 ASP A O 1
ATOM 546 N N . PRO A 1 72 ? 14.979 -1.191 -19.485 1.00 95.69 72 PRO A N 1
ATOM 547 C CA . PRO A 1 72 ? 13.884 -1.713 -20.296 1.00 95.69 72 PRO A CA 1
ATOM 548 C C . PRO A 1 72 ? 14.320 -2.009 -21.731 1.00 95.69 72 PRO A C 1
ATOM 550 O O . PRO A 1 72 ? 14.779 -1.122 -22.450 1.00 95.69 72 PRO A O 1
ATOM 553 N N . ARG A 1 73 ? 14.139 -3.260 -22.171 1.00 96.25 73 ARG A N 1
ATOM 554 C CA . ARG A 1 73 ? 14.421 -3.695 -23.549 1.00 96.25 73 ARG A CA 1
ATOM 555 C C . ARG A 1 73 ? 13.302 -4.583 -24.074 1.00 96.25 73 ARG A C 1
ATOM 557 O O . ARG A 1 73 ? 12.842 -5.493 -23.382 1.00 96.25 73 ARG A O 1
ATOM 564 N N . GLY A 1 74 ? 12.890 -4.331 -25.307 1.00 95.88 74 GLY A N 1
ATOM 565 C CA . GLY A 1 74 ? 11.793 -5.033 -25.956 1.00 95.88 74 GLY A CA 1
ATOM 566 C C . GLY A 1 74 ? 11.060 -4.140 -26.944 1.00 95.88 74 GLY A C 1
ATOM 567 O O . GLY A 1 74 ? 11.603 -3.154 -27.447 1.00 95.88 74 GLY A O 1
ATOM 568 N N . GLY A 1 75 ? 9.815 -4.508 -27.211 1.00 97.62 75 GLY A N 1
ATOM 569 C CA . GLY A 1 75 ? 8.916 -3.803 -28.103 1.00 97.62 75 GLY A CA 1
ATOM 570 C C . GLY A 1 75 ? 8.240 -2.572 -27.482 1.00 97.62 75 GLY A C 1
ATOM 571 O O . GLY A 1 75 ? 8.531 -2.165 -26.350 1.00 97.62 75 GLY A O 1
ATOM 572 N N . PRO A 1 76 ? 7.343 -1.934 -28.253 1.00 98.12 76 PRO A N 1
ATOM 573 C CA . PRO A 1 76 ? 6.706 -0.683 -27.866 1.00 98.12 76 PRO A CA 1
ATOM 574 C C . PRO A 1 76 ? 5.858 -0.787 -26.591 1.00 98.12 76 PRO A C 1
ATOM 576 O O . PRO A 1 76 ? 5.769 0.209 -25.877 1.00 98.12 76 PRO A O 1
ATOM 579 N N . LEU A 1 77 ? 5.262 -1.945 -26.276 1.00 98.31 77 LEU A N 1
ATOM 580 C CA . LEU A 1 77 ? 4.449 -2.103 -25.064 1.00 98.31 77 LEU A CA 1
ATOM 581 C C . LEU A 1 77 ? 5.333 -2.072 -23.818 1.00 98.31 77 LEU A C 1
ATOM 583 O O . LEU A 1 77 ? 5.052 -1.323 -22.885 1.00 98.31 77 LEU A O 1
ATOM 587 N N . THR A 1 78 ? 6.430 -2.832 -23.825 1.00 98.31 78 THR A N 1
ATOM 588 C CA . THR A 1 78 ? 7.402 -2.854 -22.725 1.00 98.31 78 THR A CA 1
ATOM 589 C C . THR A 1 78 ? 7.989 -1.468 -22.462 1.00 98.31 78 THR A C 1
ATOM 591 O O . THR A 1 78 ? 8.045 -1.025 -21.314 1.00 98.31 78 THR A O 1
ATOM 594 N N . LEU A 1 79 ? 8.404 -0.756 -23.515 1.00 98.25 79 LEU A N 1
ATOM 595 C CA . LEU A 1 79 ? 8.988 0.580 -23.373 1.00 98.25 79 LEU A CA 1
ATOM 596 C C . LEU A 1 79 ? 7.961 1.615 -22.895 1.00 98.25 79 LEU A C 1
ATOM 598 O O . LEU A 1 79 ? 8.293 2.463 -22.067 1.00 98.25 79 LEU A O 1
ATOM 602 N N . ALA A 1 80 ? 6.716 1.540 -23.374 1.00 98.38 80 ALA A N 1
ATOM 603 C CA . ALA A 1 80 ? 5.638 2.404 -22.900 1.00 98.38 80 ALA A CA 1
ATOM 604 C C . ALA A 1 80 ? 5.342 2.167 -21.411 1.00 98.38 80 ALA A C 1
ATOM 606 O O . ALA A 1 80 ? 5.378 3.115 -20.630 1.00 98.38 80 ALA A O 1
ATOM 607 N N . ALA A 1 81 ? 5.162 0.910 -20.999 1.00 98.31 81 ALA A N 1
ATOM 608 C CA . ALA A 1 81 ? 4.886 0.566 -19.605 1.00 98.31 81 ALA A CA 1
ATOM 609 C C . ALA A 1 81 ? 6.038 0.960 -18.663 1.00 98.31 81 ALA A C 1
ATOM 611 O O . ALA A 1 81 ? 5.806 1.412 -17.542 1.00 98.31 81 ALA A O 1
ATOM 612 N N . ALA A 1 82 ? 7.290 0.846 -19.117 1.00 97.94 82 ALA A N 1
ATOM 613 C CA . ALA A 1 82 ? 8.441 1.299 -18.343 1.00 97.94 82 ALA A CA 1
ATOM 614 C C . ALA A 1 82 ? 8.457 2.825 -18.165 1.00 97.94 82 ALA A C 1
ATOM 616 O O . ALA A 1 82 ? 8.716 3.317 -17.066 1.00 97.94 82 ALA A O 1
ATOM 617 N N . ASN A 1 83 ? 8.138 3.578 -19.222 1.00 97.81 83 ASN A N 1
ATOM 618 C CA . ASN A 1 83 ? 8.006 5.032 -19.138 1.00 97.81 83 ASN A CA 1
ATOM 619 C C . ASN A 1 83 ? 6.864 5.441 -18.200 1.00 97.81 83 ASN A C 1
ATOM 621 O O . ASN A 1 83 ? 7.048 6.348 -17.388 1.00 97.81 83 ASN A O 1
ATOM 625 N N . ASP A 1 84 ? 5.726 4.748 -18.256 1.00 98.06 84 ASP A N 1
ATOM 626 C CA . ASP A 1 84 ? 4.581 4.994 -17.375 1.00 98.06 84 ASP A CA 1
ATOM 627 C C . ASP A 1 84 ? 4.912 4.695 -15.909 1.00 98.06 84 ASP A C 1
ATOM 629 O O . ASP A 1 84 ? 4.528 5.456 -15.016 1.00 98.06 84 ASP A O 1
ATOM 633 N N . LEU A 1 85 ? 5.679 3.634 -15.640 1.00 97.69 85 LEU A N 1
ATOM 634 C CA . LEU A 1 85 ? 6.191 3.334 -14.304 1.00 97.69 85 LEU A CA 1
ATOM 635 C C . LEU A 1 85 ? 7.115 4.448 -13.799 1.00 97.69 85 LEU A C 1
ATOM 637 O O . LEU A 1 85 ? 6.903 4.964 -12.701 1.00 97.69 85 LEU A O 1
ATOM 641 N N . CYS A 1 86 ? 8.085 4.884 -14.604 1.00 96.81 86 CYS A N 1
ATOM 642 C CA . CYS A 1 86 ? 8.968 6.000 -14.256 1.00 96.81 86 CYS A CA 1
ATOM 643 C C . CYS A 1 86 ? 8.185 7.299 -13.999 1.00 96.81 86 CYS A C 1
ATOM 645 O O . CYS A 1 86 ? 8.427 7.986 -13.005 1.00 96.81 86 CYS A O 1
ATOM 647 N N . ALA A 1 87 ? 7.209 7.616 -14.853 1.00 96.56 87 ALA A N 1
ATOM 648 C CA . ALA A 1 87 ? 6.348 8.782 -14.691 1.00 96.56 87 ALA A CA 1
ATOM 649 C C . ALA A 1 87 ? 5.505 8.691 -13.411 1.00 96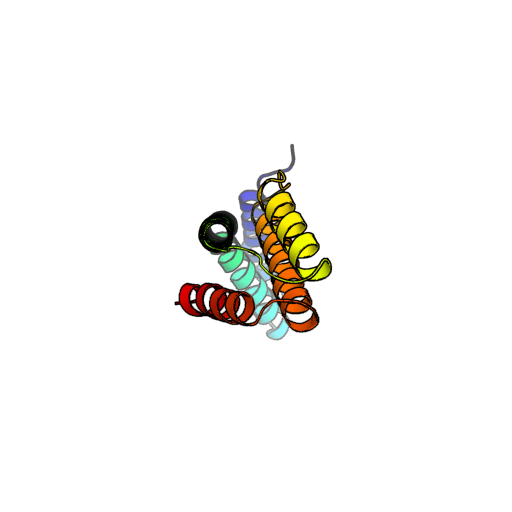.56 87 ALA A C 1
ATOM 651 O O . ALA A 1 87 ? 5.394 9.668 -12.670 1.00 96.56 87 ALA A O 1
ATOM 652 N N . THR A 1 88 ? 4.966 7.509 -13.108 1.00 97.12 88 THR A N 1
ATOM 653 C CA . THR A 1 88 ? 4.200 7.246 -11.883 1.00 97.12 88 THR A CA 1
ATOM 654 C C . THR A 1 88 ? 5.056 7.439 -10.633 1.00 97.12 88 THR A C 1
ATOM 656 O O . THR A 1 88 ? 4.587 8.033 -9.664 1.00 97.12 88 THR A O 1
ATOM 659 N N . MET A 1 89 ? 6.313 6.991 -10.662 1.00 95.00 89 MET A N 1
ATOM 660 C CA . MET A 1 89 ? 7.262 7.150 -9.556 1.00 95.00 89 MET A CA 1
ATOM 661 C C . MET A 1 89 ? 7.693 8.606 -9.337 1.00 95.00 89 MET A C 1
ATOM 663 O O . MET A 1 89 ? 7.949 9.004 -8.203 1.00 95.00 89 MET A O 1
ATOM 667 N N . ALA A 1 90 ? 7.756 9.409 -10.402 1.00 94.38 90 ALA A N 1
ATOM 668 C CA . ALA A 1 90 ? 8.089 10.831 -10.325 1.00 94.38 90 ALA A CA 1
ATOM 669 C C . ALA A 1 90 ? 6.890 11.721 -9.943 1.00 94.38 90 ALA A C 1
ATOM 671 O O . ALA A 1 90 ? 7.072 12.863 -9.515 1.00 94.38 90 ALA A O 1
ATOM 672 N N . ALA A 1 91 ? 5.661 11.230 -10.118 1.00 94.00 91 ALA A N 1
ATOM 673 C CA . ALA A 1 91 ? 4.460 12.018 -9.898 1.00 94.00 91 ALA A CA 1
ATOM 674 C C . ALA A 1 91 ? 4.201 12.279 -8.399 1.00 94.00 91 ALA A C 1
ATOM 676 O O . ALA A 1 91 ? 4.280 11.364 -7.574 1.00 94.00 91 ALA A O 1
ATOM 677 N N . PRO A 1 92 ? 3.801 13.507 -8.017 1.00 91.12 92 PRO A N 1
ATOM 678 C CA . PRO A 1 92 ? 3.393 13.784 -6.649 1.00 91.12 92 PRO A CA 1
ATOM 679 C C . PRO A 1 92 ? 2.102 13.026 -6.319 1.00 91.12 92 PRO A C 1
ATOM 681 O O . PRO A 1 92 ? 1.076 13.166 -6.989 1.00 91.12 92 PRO A O 1
ATOM 684 N N . ALA A 1 93 ? 2.130 12.239 -5.247 1.00 89.56 93 ALA A N 1
ATOM 685 C CA . ALA A 1 93 ? 0.964 11.514 -4.766 1.00 89.56 93 ALA A CA 1
ATOM 686 C C . ALA A 1 93 ? 0.293 12.237 -3.594 1.00 89.56 93 ALA A C 1
ATOM 688 O O . ALA A 1 93 ? 0.949 12.775 -2.708 1.00 89.56 93 ALA A O 1
ATOM 689 N N . ALA A 1 94 ? -1.038 12.153 -3.531 1.00 87.62 94 ALA A N 1
ATOM 690 C CA . ALA A 1 94 ? -1.816 12.707 -2.421 1.00 87.62 94 ALA A CA 1
ATOM 691 C C . ALA A 1 94 ? -1.527 12.031 -1.061 1.00 87.62 94 ALA A C 1
ATOM 693 O O . ALA A 1 94 ? -1.846 12.591 -0.019 1.00 87.62 94 ALA A O 1
ATOM 694 N N . SER A 1 95 ? -0.979 10.809 -1.060 1.00 89.69 95 SER A N 1
ATOM 695 C CA . SER A 1 95 ? -0.517 10.106 0.146 1.00 89.69 95 SER A CA 1
ATOM 696 C C . SER A 1 95 ? 0.499 9.008 -0.207 1.00 89.69 95 SER A C 1
ATOM 698 O O . SER A 1 95 ? 0.440 8.486 -1.327 1.00 89.69 95 SER A O 1
ATOM 700 N N . PRO A 1 96 ? 1.360 8.581 0.739 1.00 89.81 96 PRO A N 1
ATOM 701 C CA . PRO A 1 96 ? 2.280 7.455 0.541 1.00 89.81 96 PRO A CA 1
ATOM 702 C C . PRO A 1 96 ? 1.578 6.162 0.105 1.00 89.81 96 PRO A C 1
ATOM 704 O O . PRO A 1 96 ? 2.005 5.515 -0.842 1.00 89.81 96 PRO A O 1
ATOM 707 N N . ASN A 1 97 ? 0.429 5.833 0.706 1.00 89.12 97 ASN A N 1
ATOM 708 C CA . ASN A 1 97 ? -0.364 4.657 0.322 1.00 89.12 97 ASN A CA 1
ATOM 709 C C . ASN A 1 97 ? -0.869 4.718 -1.124 1.00 89.12 97 ASN A C 1
ATOM 711 O O . ASN A 1 97 ? -1.038 3.691 -1.782 1.00 89.12 97 ASN A O 1
ATOM 715 N N . LYS A 1 98 ? -1.187 5.919 -1.619 1.00 91.25 98 LYS A N 1
ATOM 716 C CA . LYS A 1 98 ? -1.595 6.099 -3.014 1.00 91.25 98 LYS A CA 1
ATOM 717 C C . LYS A 1 98 ? -0.389 5.989 -3.947 1.00 91.25 98 LYS A C 1
ATOM 719 O O . LYS A 1 98 ? -0.519 5.338 -4.975 1.00 91.25 98 LYS A O 1
ATOM 724 N N . ALA A 1 99 ? 0.759 6.556 -3.564 1.00 94.00 99 ALA A N 1
ATOM 725 C CA . ALA A 1 99 ? 2.011 6.395 -4.305 1.00 94.00 99 ALA A CA 1
ATOM 726 C C . ALA A 1 99 ? 2.360 4.912 -4.470 1.00 94.00 99 ALA A C 1
ATOM 728 O O . ALA A 1 99 ? 2.514 4.445 -5.592 1.00 94.00 99 ALA A O 1
ATOM 729 N N . PHE A 1 100 ? 2.374 4.161 -3.364 1.00 94.06 100 PHE A N 1
ATOM 730 C CA . PHE A 1 100 ? 2.713 2.741 -3.371 1.00 94.06 100 PHE A CA 1
ATOM 731 C C . PHE A 1 100 ? 1.774 1.916 -4.257 1.00 94.06 100 PHE A C 1
ATOM 733 O O . PHE A 1 100 ? 2.233 1.174 -5.119 1.00 94.06 100 PHE A O 1
ATOM 740 N N . ARG A 1 101 ? 0.451 2.087 -4.109 1.00 93.94 101 ARG A N 1
ATOM 741 C CA . ARG A 1 101 ? -0.531 1.359 -4.932 1.00 93.94 101 ARG A CA 1
ATOM 742 C C . ARG A 1 101 ? -0.401 1.668 -6.420 1.00 93.94 101 ARG A C 1
ATOM 744 O O . ARG A 1 101 ? -0.466 0.750 -7.229 1.00 93.94 101 ARG A O 1
ATOM 751 N N . ASN A 1 102 ? -0.215 2.938 -6.774 1.00 95.62 102 ASN A N 1
ATOM 752 C CA . ASN A 1 102 ? -0.038 3.336 -8.168 1.00 95.62 102 ASN A CA 1
ATOM 753 C C . ASN A 1 102 ? 1.245 2.732 -8.753 1.00 95.62 102 ASN A C 1
ATOM 755 O O . ASN A 1 102 ? 1.222 2.196 -9.856 1.00 95.62 102 ASN A O 1
ATOM 759 N N . ALA A 1 103 ? 2.342 2.783 -7.998 1.00 95.62 103 ALA A N 1
ATOM 760 C CA . ALA A 1 103 ? 3.623 2.241 -8.421 1.00 95.62 103 ALA A CA 1
ATOM 761 C C . ALA A 1 103 ? 3.582 0.714 -8.601 1.00 95.62 103 ALA A C 1
ATOM 763 O O . ALA A 1 103 ? 4.076 0.207 -9.603 1.00 95.62 103 ALA A O 1
ATOM 764 N N . MET A 1 104 ? 2.928 -0.016 -7.690 1.00 95.44 104 MET A N 1
ATOM 765 C CA . MET A 1 104 ? 2.726 -1.465 -7.822 1.00 95.44 104 MET A CA 1
ATOM 766 C C . MET A 1 104 ? 1.879 -1.826 -9.045 1.00 95.44 104 MET A C 1
ATOM 768 O O . MET A 1 104 ? 2.223 -2.760 -9.763 1.00 95.44 104 MET A O 1
ATOM 772 N N . ALA A 1 105 ? 0.807 -1.074 -9.313 1.00 96.81 105 ALA A N 1
ATOM 773 C CA . ALA A 1 105 ? -0.020 -1.292 -10.498 1.00 96.81 105 ALA A CA 1
ATOM 774 C C . ALA A 1 105 ? 0.766 -1.049 -11.799 1.00 96.81 105 ALA A C 1
ATOM 776 O O . ALA A 1 105 ? 0.664 -1.835 -12.737 1.00 96.81 105 ALA A O 1
ATOM 777 N N . ALA A 1 106 ? 1.590 0.002 -11.844 1.00 97.69 106 ALA A N 1
ATOM 778 C CA . ALA A 1 106 ? 2.444 0.283 -12.995 1.00 97.69 106 ALA A CA 1
ATOM 779 C C . ALA A 1 106 ? 3.559 -0.768 -13.171 1.00 97.69 106 ALA A C 1
ATOM 781 O O . ALA A 1 106 ? 3.869 -1.151 -14.298 1.00 97.69 106 ALA A O 1
ATOM 782 N N . LEU A 1 107 ? 4.130 -1.286 -12.075 1.00 96.94 107 LEU A N 1
ATOM 783 C CA . LEU A 1 107 ? 5.093 -2.389 -12.132 1.00 96.94 107 LEU A CA 1
ATOM 784 C C . LEU A 1 107 ? 4.440 -3.668 -12.669 1.00 96.94 107 LEU A C 1
ATOM 786 O O . LEU A 1 107 ? 5.031 -4.352 -13.501 1.00 96.94 107 LEU A O 1
ATOM 790 N N . GLU A 1 108 ? 3.232 -3.995 -12.211 1.00 97.00 108 GLU A N 1
ATOM 791 C CA . GLU A 1 108 ? 2.490 -5.153 -12.710 1.00 97.00 108 GLU A CA 1
ATOM 792 C C . GLU A 1 108 ? 2.227 -5.036 -14.216 1.00 97.00 108 GLU A C 1
ATOM 794 O O . GLU A 1 108 ? 2.396 -6.009 -14.953 1.00 97.00 108 GLU A O 1
ATOM 799 N N . GLU A 1 109 ? 1.888 -3.838 -14.693 1.00 98.19 109 GLU A N 1
ATOM 800 C CA . GLU A 1 109 ? 1.698 -3.590 -16.119 1.00 98.19 109 GLU A CA 1
ATOM 801 C C . GLU A 1 109 ? 3.000 -3.739 -16.916 1.00 98.19 109 GLU A C 1
ATOM 803 O O . GLU A 1 109 ? 2.999 -4.369 -17.972 1.00 98.19 109 GLU A O 1
ATOM 808 N N . LEU A 1 110 ? 4.135 -3.275 -16.380 1.00 97.94 110 LEU A N 1
ATOM 809 C CA . LEU A 1 110 ? 5.448 -3.526 -16.981 1.00 97.94 110 LEU A CA 1
ATOM 810 C C . LEU A 1 110 ? 5.754 -5.026 -17.076 1.00 97.94 110 LEU A C 1
ATOM 812 O O . LEU A 1 110 ? 6.234 -5.488 -18.110 1.00 97.94 110 LEU A O 1
ATOM 816 N N . VAL A 1 111 ? 5.456 -5.801 -16.030 1.00 96.94 111 VAL A N 1
ATOM 817 C CA . VAL A 1 111 ? 5.637 -7.262 -16.044 1.00 96.94 111 VAL A CA 1
ATOM 818 C C . VAL A 1 111 ? 4.780 -7.909 -17.131 1.00 96.94 111 VAL A C 1
ATOM 820 O O . VAL A 1 111 ? 5.282 -8.749 -17.879 1.00 96.94 111 VAL A O 1
ATOM 823 N N . ARG A 1 112 ? 3.514 -7.502 -17.272 1.00 97.81 112 ARG A N 1
ATOM 824 C CA . ARG A 1 112 ? 2.630 -8.018 -18.329 1.00 97.81 112 ARG A CA 1
ATOM 825 C C . ARG A 1 112 ? 3.118 -7.636 -19.723 1.00 97.81 112 ARG A C 1
ATOM 827 O O . ARG A 1 112 ? 3.190 -8.506 -20.586 1.00 97.81 112 ARG A O 1
ATOM 834 N N . ALA A 1 113 ? 3.491 -6.376 -19.938 1.00 98.19 113 ALA A N 1
ATOM 835 C CA . ALA A 1 113 ? 4.007 -5.898 -21.218 1.00 98.19 113 ALA A CA 1
ATOM 836 C C . ALA A 1 113 ? 5.292 -6.640 -21.622 1.00 98.19 113 ALA A C 1
ATOM 838 O O . ALA A 1 113 ? 5.411 -7.102 -22.758 1.00 98.19 113 ALA A O 1
ATOM 839 N N . ALA A 1 114 ? 6.196 -6.863 -20.662 1.00 97.69 114 ALA A N 1
ATOM 840 C CA . ALA A 1 114 ? 7.426 -7.615 -20.874 1.00 97.69 114 ALA A CA 1
ATOM 841 C C . ALA A 1 114 ? 7.175 -9.068 -21.304 1.00 97.69 114 ALA A C 1
ATOM 843 O O . ALA A 1 114 ? 7.968 -9.618 -22.064 1.00 97.69 114 ALA A O 1
ATOM 844 N N . GLU A 1 115 ? 6.086 -9.708 -20.866 1.00 97.50 115 GLU A N 1
ATOM 845 C CA . GLU A 1 115 ? 5.720 -11.046 -21.352 1.00 97.50 115 GLU A CA 1
ATOM 846 C C . GLU A 1 115 ? 5.217 -11.055 -22.799 1.00 97.50 115 GLU A C 1
ATOM 848 O O . GLU A 1 115 ? 5.375 -12.069 -23.483 1.00 97.50 115 GLU A O 1
ATOM 853 N N . VAL A 1 116 ? 4.647 -9.945 -23.276 1.00 98.19 116 VAL A N 1
ATOM 854 C CA . VAL A 1 116 ? 4.145 -9.820 -24.651 1.00 98.19 116 VAL A CA 1
ATOM 855 C C . VAL A 1 116 ? 5.284 -9.540 -25.626 1.00 98.19 116 VAL A C 1
ATOM 857 O O . VAL A 1 116 ? 5.439 -10.269 -26.605 1.00 98.19 116 VAL A O 1
ATOM 860 N N . ASP A 1 117 ? 6.072 -8.492 -25.376 1.00 98.06 117 ASP A N 1
ATOM 861 C CA . ASP A 1 117 ? 7.094 -8.018 -26.317 1.00 98.06 117 ASP A CA 1
ATOM 862 C C . ASP A 1 117 ? 8.451 -7.690 -25.677 1.00 98.06 117 ASP A C 1
ATOM 864 O O . ASP A 1 117 ? 9.316 -7.107 -26.328 1.00 98.06 117 ASP A O 1
ATOM 868 N N . GLY A 1 118 ? 8.674 -8.088 -24.425 1.00 96.19 118 GLY A N 1
ATOM 869 C CA . GLY A 1 118 ? 9.947 -7.898 -23.738 1.00 96.19 118 GLY A CA 1
ATOM 870 C C . GLY A 1 118 ? 11.031 -8.855 -24.230 1.00 96.19 118 GLY A C 1
ATOM 871 O O . GLY A 1 118 ? 10.831 -10.073 -24.363 1.00 96.19 118 GLY A O 1
ATOM 872 N N . ASP A 1 119 ? 12.235 -8.319 -24.421 1.00 97.44 119 ASP A N 1
ATOM 873 C CA . ASP A 1 119 ? 13.381 -9.130 -24.811 1.00 97.44 119 ASP A CA 1
ATOM 874 C C . ASP A 1 119 ? 13.714 -10.151 -23.717 1.00 97.44 119 ASP A C 1
ATOM 876 O O . ASP A 1 119 ? 13.541 -9.921 -22.517 1.00 97.44 119 ASP A O 1
ATOM 880 N N . ARG A 1 120 ? 14.244 -11.314 -24.118 1.00 96.56 120 ARG A N 1
ATOM 881 C CA . ARG A 1 120 ? 14.542 -12.414 -23.183 1.00 96.56 120 ARG A CA 1
ATOM 882 C C . ARG A 1 120 ? 15.475 -11.989 -22.041 1.00 96.56 120 ARG A C 1
ATOM 884 O O . ARG A 1 120 ? 15.285 -12.437 -20.909 1.00 96.56 120 ARG A O 1
ATOM 891 N N . ALA A 1 121 ? 16.471 -11.154 -22.343 1.00 96.00 121 ALA A N 1
ATOM 892 C CA . ALA A 1 121 ? 17.394 -10.618 -21.345 1.00 96.00 121 ALA A CA 1
ATOM 893 C C . ALA A 1 121 ? 16.644 -9.752 -20.324 1.00 96.00 121 ALA A C 1
ATOM 895 O O . ALA A 1 121 ? 16.695 -10.044 -19.133 1.00 96.00 121 ALA A O 1
ATOM 896 N N . PHE A 1 122 ? 15.843 -8.794 -20.801 1.00 96.81 122 PHE A N 1
ATOM 897 C CA . PHE A 1 122 ? 15.064 -7.916 -19.935 1.00 96.81 122 PHE A CA 1
ATOM 898 C C . PHE A 1 122 ? 14.060 -8.678 -19.070 1.00 96.81 122 PHE A C 1
ATOM 900 O O . PHE A 1 122 ? 14.003 -8.438 -17.874 1.00 96.81 122 PHE A O 1
ATOM 907 N N . ARG A 1 123 ? 13.331 -9.665 -19.608 1.00 96.25 123 ARG A N 1
ATOM 908 C CA . ARG A 1 123 ? 12.446 -10.509 -18.782 1.00 96.25 123 ARG A CA 1
ATOM 909 C C . ARG A 1 123 ? 13.186 -11.243 -17.666 1.00 96.25 123 ARG A C 1
ATOM 911 O O . ARG A 1 123 ? 12.645 -11.421 -16.577 1.00 96.25 123 ARG A O 1
ATOM 918 N N . THR A 1 124 ? 14.409 -11.693 -17.941 1.00 94.69 124 THR A N 1
ATOM 919 C CA . THR A 1 124 ? 15.243 -12.380 -16.947 1.00 94.69 124 THR A CA 1
ATOM 920 C C . THR A 1 124 ? 15.688 -11.407 -15.858 1.00 94.69 124 THR A C 1
ATOM 922 O O . THR A 1 124 ? 15.548 -11.720 -14.676 1.00 94.69 124 THR A O 1
ATOM 925 N N . ASP A 1 125 ? 16.158 -10.221 -16.246 1.00 94.12 125 ASP A N 1
ATOM 926 C CA . ASP A 1 125 ? 16.561 -9.170 -15.312 1.00 94.12 125 ASP A CA 1
ATOM 927 C C . ASP A 1 125 ? 15.367 -8.654 -14.495 1.00 94.12 125 ASP A C 1
ATOM 929 O O . ASP A 1 125 ? 15.457 -8.584 -13.276 1.00 94.12 125 ASP A O 1
ATOM 933 N N . LEU A 1 126 ? 14.217 -8.405 -15.126 1.00 93.94 126 LEU A N 1
ATOM 934 C CA . LEU A 1 126 ? 12.986 -7.971 -14.464 1.00 93.94 126 LEU A CA 1
ATOM 935 C C . LEU A 1 126 ? 12.537 -8.977 -13.401 1.00 93.94 126 LEU A C 1
ATOM 937 O O . LEU A 1 126 ? 12.278 -8.595 -12.264 1.00 93.94 126 LEU A O 1
ATOM 941 N N . ARG A 1 127 ? 12.493 -10.275 -13.732 1.00 92.69 127 ARG A N 1
ATOM 942 C CA . ARG A 1 127 ? 12.155 -11.319 -12.752 1.00 92.69 127 ARG A CA 1
ATOM 943 C C . ARG A 1 127 ? 13.173 -11.380 -11.619 1.00 92.69 127 ARG A C 1
ATOM 945 O O . ARG A 1 127 ? 12.771 -11.545 -10.473 1.00 92.69 127 ARG A O 1
ATOM 952 N N . ARG A 1 128 ? 14.469 -11.248 -11.923 1.00 92.12 128 ARG A N 1
ATOM 953 C CA . ARG A 1 128 ? 15.529 -11.225 -10.908 1.00 92.12 128 ARG A CA 1
ATOM 954 C C . ARG A 1 128 ? 15.328 -10.058 -9.945 1.00 92.12 128 ARG A C 1
ATOM 956 O O . ARG A 1 128 ? 15.274 -10.287 -8.745 1.00 92.12 128 ARG A O 1
ATOM 963 N N . GLU A 1 129 ? 15.204 -8.841 -10.461 1.00 90.69 129 GLU A N 1
ATOM 964 C CA . GLU A 1 129 ? 15.091 -7.636 -9.637 1.00 90.69 129 GLU A CA 1
ATOM 965 C C . GLU A 1 129 ? 13.785 -7.606 -8.833 1.00 90.69 129 GLU A C 1
ATOM 967 O O . GLU A 1 129 ? 13.801 -7.224 -7.669 1.00 90.69 129 GLU A O 1
ATOM 972 N N . VAL A 1 130 ? 12.662 -8.054 -9.407 1.00 87.25 130 VAL A N 1
ATOM 973 C CA . VAL A 1 130 ? 11.365 -8.065 -8.708 1.00 87.25 130 VAL A CA 1
ATOM 974 C C . VAL A 1 130 ? 11.289 -9.166 -7.642 1.00 87.25 130 VAL A C 1
ATOM 976 O O . VAL A 1 130 ? 10.711 -8.942 -6.583 1.00 87.25 130 VAL A O 1
ATOM 979 N N . LEU A 1 131 ? 11.865 -10.351 -7.884 1.00 81.31 131 LEU A N 1
ATOM 980 C CA . LEU A 1 131 ? 11.791 -11.475 -6.937 1.00 81.31 131 LEU A CA 1
ATOM 981 C C . LEU A 1 131 ? 12.880 -11.443 -5.858 1.00 81.31 131 LEU A C 1
ATOM 983 O O . LEU A 1 131 ? 12.632 -11.904 -4.746 1.00 81.31 131 LEU A O 1
ATOM 987 N N . LEU A 1 132 ? 14.083 -10.938 -6.156 1.00 70.00 132 LEU A N 1
ATOM 988 C CA . LEU A 1 132 ? 15.175 -10.902 -5.174 1.00 70.00 132 LEU A CA 1
ATOM 989 C C . LEU A 1 132 ? 15.034 -9.764 -4.159 1.00 70.00 132 LEU A C 1
ATOM 991 O O . LEU A 1 132 ? 15.527 -9.912 -3.046 1.00 70.00 132 LEU A O 1
ATOM 995 N N . HIS A 1 133 ? 14.327 -8.683 -4.498 1.00 64.38 133 HIS A N 1
ATOM 996 C CA . HIS A 1 133 ? 14.057 -7.565 -3.581 1.00 64.38 133 HIS A CA 1
ATOM 997 C C . HIS A 1 133 ? 12.857 -7.793 -2.648 1.00 64.38 133 HIS A C 1
ATOM 999 O O . HIS A 1 133 ? 12.498 -6.894 -1.898 1.00 64.38 133 HIS A O 1
ATOM 1005 N N . ALA A 1 134 ? 12.245 -8.982 -2.676 1.00 51.44 134 ALA A N 1
ATOM 1006 C CA . ALA A 1 134 ? 11.155 -9.371 -1.777 1.00 51.44 134 ALA A CA 1
ATOM 1007 C C . ALA A 1 134 ? 11.622 -10.115 -0.500 1.00 51.44 134 ALA A C 1
ATOM 1009 O O . ALA A 1 134 ? 10.777 -10.640 0.226 1.00 51.44 134 ALA A O 1
ATOM 1010 N N . ASN A 1 135 ? 12.936 -10.182 -0.234 1.00 35.38 135 ASN A N 1
ATOM 1011 C CA . ASN A 1 135 ? 13.546 -10.789 0.964 1.00 35.38 135 ASN A CA 1
ATOM 1012 C C . ASN A 1 135 ? 14.351 -9.761 1.762 1.00 35.38 135 ASN A C 1
ATOM 1014 O O . ASN A 1 135 ? 14.536 -10.004 2.975 1.00 35.38 135 ASN A O 1
#

Foldseek 3Di:
DPPDPLVVLVVVLCCLVPPVLVPDDPVCPVSNVVSVVVNVVSVVCSVCVVVVQVVLQVLLVLLVVLLVPADFAWDPQLVVLNVLLVVLSPDDDPGSVRSSVSNVVSLVSNLVSCVVINDPVRNVSSCCSVVVSVD

Radius of gyration: 22.59 Å; chains: 1; bounding box: 46×34×59 Å